Protein AF-A0A2N9NEI0-F1 (afdb_monomer)

Foldseek 3Di:
DKDWAAQPHPDQKDWDADPDDDQAFKKWKWKQWPVRDIDIDIDGNVCNGGGDMDGRPDHGIMIDMDIDTDDDPD

Solvent-accessible surface area (backbone atoms only — not comparable to full-atom values): 4352 Å² total; per-residue (Å²): 92,79,48,76,38,53,67,86,50,85,70,39,65,45,83,45,57,55,76,96,66,56,50,95,38,45,24,43,36,38,42,33,40,82,87,64,53,72,50,74,47,78,44,45,25,45,48,39,40,68,69,28,72,42,80,48,85,55,60,59,38,53,37,44,39,49,73,44,75,58,81,75,84,129

Sequence (74 aa):
MLAFRRAECSNSVLQASLRALRPDSTYQVEFISESLARTQRNLPGSRLMSDFELRLPTRGSSLLVRYQRLNVPR

Structure (mmCIF, N/CA/C/O backbone):
data_AF-A0A2N9NEI0-F1
#
_entry.id   AF-A0A2N9NEI0-F1
#
loop_
_atom_site.group_PDB
_atom_site.id
_atom_site.type_symbol
_atom_site.label_atom_id
_atom_site.label_alt_id
_atom_site.label_comp_id
_atom_site.label_asym_id
_atom_site.label_entity_id
_atom_site.label_seq_id
_atom_site.pdbx_PDB_ins_code
_atom_site.Cartn_x
_atom_site.Cartn_y
_atom_site.Cartn_z
_atom_site.occupancy
_atom_site.B_iso_or_equiv
_atom_site.auth_seq_id
_atom_site.auth_comp_id
_atom_site.auth_asym_id
_atom_site.auth_atom_id
_atom_site.pdbx_PDB_model_num
ATOM 1 N N . MET A 1 1 ? 1.417 -5.521 2.785 1.00 93.31 1 MET A N 1
ATOM 2 C CA . MET A 1 1 ? 0.681 -5.716 1.515 1.00 93.31 1 MET A CA 1
ATOM 3 C C . MET A 1 1 ? 1.642 -5.486 0.361 1.00 93.31 1 MET A C 1
ATOM 5 O O . MET A 1 1 ? 2.488 -4.606 0.475 1.00 93.31 1 MET A O 1
ATOM 9 N N . LEU A 1 2 ? 1.515 -6.255 -0.718 1.00 95.62 2 LEU A N 1
ATOM 10 C CA . LEU A 1 2 ? 2.269 -6.063 -1.957 1.00 95.62 2 LEU A CA 1
ATOM 11 C C . LEU A 1 2 ? 1.287 -5.721 -3.078 1.00 95.62 2 LEU A C 1
ATOM 13 O O . LEU A 1 2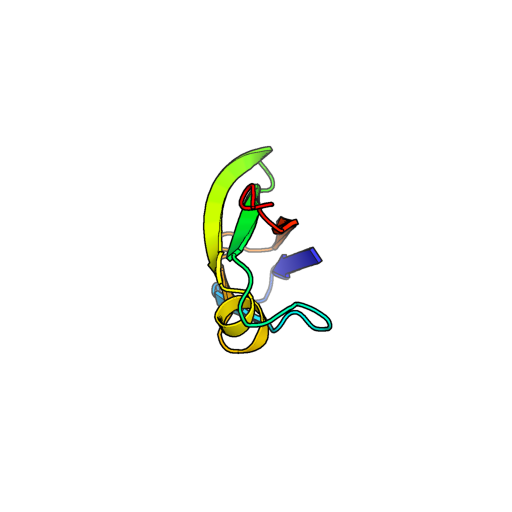 ? 0.277 -6.408 -3.226 1.00 95.62 2 LEU A O 1
ATOM 17 N N . ALA A 1 3 ? 1.572 -4.666 -3.834 1.00 95.69 3 ALA A N 1
ATOM 18 C CA . ALA A 1 3 ? 0.808 -4.284 -5.015 1.00 95.69 3 ALA A CA 1
ATOM 19 C C . ALA A 1 3 ? 1.719 -4.306 -6.242 1.00 95.69 3 ALA A C 1
ATOM 21 O O . ALA A 1 3 ? 2.859 -3.854 -6.174 1.00 95.69 3 ALA A O 1
ATOM 22 N N . PHE A 1 4 ? 1.204 -4.810 -7.360 1.00 95.31 4 PHE A N 1
ATOM 23 C CA . PHE A 1 4 ? 1.948 -4.955 -8.609 1.00 95.31 4 PHE A CA 1
ATOM 24 C C . PHE A 1 4 ? 1.165 -4.306 -9.740 1.00 95.31 4 PHE A C 1
ATOM 26 O O . PHE A 1 4 ? -0.030 -4.563 -9.906 1.00 95.31 4 PHE A O 1
ATOM 33 N N . ARG A 1 5 ? 1.842 -3.498 -10.553 1.00 95.50 5 ARG A N 1
ATOM 34 C CA . ARG A 1 5 ? 1.303 -2.998 -11.812 1.00 95.50 5 ARG A CA 1
ATOM 35 C C . ARG A 1 5 ? 1.954 -3.756 -12.960 1.00 95.50 5 ARG A C 1
ATOM 37 O O . ARG A 1 5 ? 3.133 -3.569 -13.237 1.00 95.50 5 ARG A O 1
ATOM 44 N N . ARG A 1 6 ? 1.167 -4.583 -13.652 1.00 95.44 6 ARG A N 1
ATOM 45 C CA . ARG A 1 6 ? 1.598 -5.297 -14.868 1.00 95.44 6 ARG A CA 1
ATOM 46 C C . ARG A 1 6 ? 2.034 -4.313 -15.964 1.00 95.44 6 ARG A C 1
ATOM 48 O O . ARG A 1 6 ? 1.560 -3.174 -15.993 1.00 95.44 6 ARG A O 1
ATOM 55 N N . ALA A 1 7 ? 2.923 -4.738 -16.860 1.00 95.56 7 ALA A N 1
ATOM 56 C CA . ALA A 1 7 ? 3.498 -3.883 -17.904 1.00 95.56 7 ALA A CA 1
ATOM 57 C C . ALA A 1 7 ? 2.438 -3.350 -18.889 1.00 95.56 7 ALA A C 1
ATOM 59 O O . ALA A 1 7 ? 2.504 -2.212 -19.346 1.00 95.56 7 ALA A O 1
ATOM 60 N N . GLU A 1 8 ? 1.419 -4.154 -19.155 1.00 95.38 8 GLU A N 1
ATOM 61 C CA . GLU A 1 8 ? 0.285 -3.881 -20.033 1.00 95.38 8 GLU A CA 1
ATOM 62 C C . GLU A 1 8 ? -0.842 -3.079 -19.355 1.00 95.38 8 GLU A C 1
ATOM 64 O O . GLU A 1 8 ? -1.788 -2.657 -20.018 1.00 95.38 8 GLU A O 1
ATOM 69 N N . CYS A 1 9 ? -0.762 -2.833 -18.041 1.00 93.75 9 CYS A N 1
ATOM 70 C CA . CYS A 1 9 ? -1.825 -2.156 -17.301 1.00 9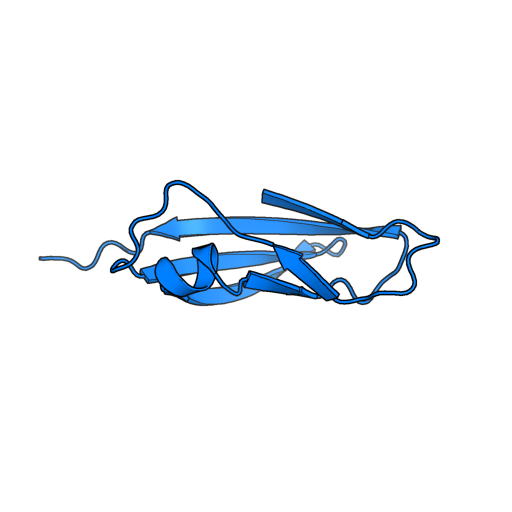3.75 9 CYS A CA 1
ATOM 71 C C . CYS A 1 9 ? -1.805 -0.634 -17.535 1.00 93.75 9 CYS A C 1
ATOM 73 O O . CYS A 1 9 ? -0.888 0.083 -17.107 1.00 93.75 9 CYS A O 1
ATOM 75 N N . SER A 1 10 ? -2.854 -0.113 -18.173 1.00 93.31 10 SER A N 1
ATOM 76 C CA . SER A 1 10 ? -3.033 1.320 -18.439 1.00 93.31 10 SER A CA 1
ATOM 77 C C . SER A 1 10 ? -3.290 2.138 -17.169 1.00 93.31 10 SER A C 1
ATOM 79 O O . SER A 1 10 ? -2.806 3.266 -17.073 1.00 93.31 10 SER A O 1
ATOM 81 N N . ASN A 1 11 ? -3.954 1.556 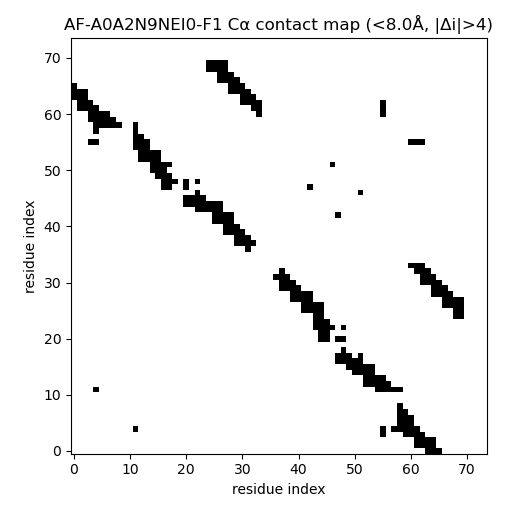-16.169 1.00 93.25 11 ASN A N 1
ATOM 82 C CA . ASN A 1 11 ? -4.322 2.235 -14.927 1.00 93.25 11 ASN A CA 1
ATOM 83 C C . ASN A 1 11 ? -3.126 2.372 -13.975 1.00 93.25 11 ASN A C 1
ATOM 85 O O . ASN A 1 11 ? -2.454 1.394 -13.650 1.00 93.25 11 ASN A O 1
ATOM 89 N N . SER A 1 12 ? -2.866 3.596 -13.513 1.00 93.44 12 SER A N 1
ATOM 90 C CA . SER A 1 12 ? -1.811 3.919 -12.537 1.00 93.44 12 SER A CA 1
ATOM 91 C C . SER A 1 12 ? -2.305 3.950 -11.090 1.00 93.44 12 SER A C 1
ATOM 93 O O . SER A 1 12 ? -1.502 4.117 -10.168 1.00 93.44 12 SER A O 1
ATOM 95 N N . VAL A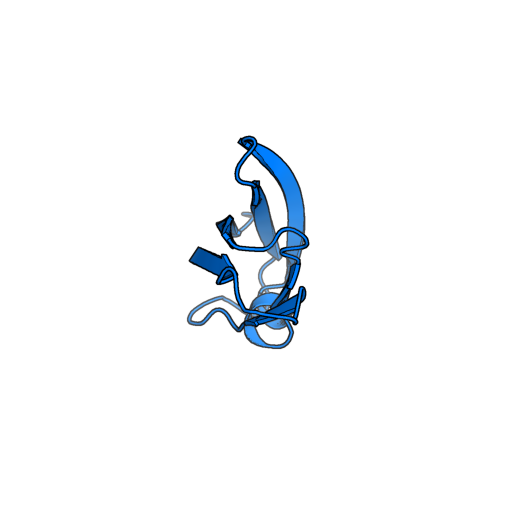 1 13 ? -3.614 3.798 -10.890 1.00 94.56 13 VAL A N 1
ATOM 96 C CA . VAL A 1 13 ? -4.272 3.792 -9.585 1.00 94.56 13 VAL A CA 1
ATOM 97 C C . VAL A 1 13 ? -4.911 2.428 -9.368 1.00 94.56 13 VAL A C 1
ATOM 99 O O . VAL A 1 13 ? -5.594 1.908 -10.249 1.00 94.56 13 VAL A O 1
ATOM 102 N N . LEU A 1 14 ? -4.678 1.864 -8.188 1.00 92.12 14 LEU A N 1
ATOM 103 C CA . LEU A 1 14 ? -5.341 0.668 -7.695 1.00 92.12 14 LEU A CA 1
ATOM 104 C C . LEU A 1 14 ? -6.116 1.040 -6.433 1.00 92.12 14 LEU A C 1
ATOM 106 O O . LEU A 1 14 ? -5.526 1.546 -5.481 1.00 92.12 14 LEU A O 1
ATOM 110 N N . GLN A 1 15 ? -7.415 0.760 -6.416 1.00 93.44 15 GLN A N 1
ATOM 111 C CA . GLN A 1 15 ? -8.205 0.812 -5.193 1.00 93.44 15 GLN A CA 1
ATOM 112 C C . GLN A 1 15 ? -8.178 -0.571 -4.542 1.00 93.44 15 GLN A C 1
ATOM 114 O O . GLN A 1 15 ? -8.512 -1.573 -5.175 1.00 93.44 15 GLN A O 1
ATOM 119 N N . ALA A 1 16 ? -7.733 -0.625 -3.292 1.00 91.69 16 ALA A N 1
ATOM 120 C CA . ALA A 1 16 ? -7.696 -1.838 -2.493 1.00 91.69 16 ALA A CA 1
ATOM 121 C C . ALA A 1 16 ? -8.315 -1.570 -1.119 1.00 91.69 16 ALA A C 1
ATOM 123 O O . ALA A 1 16 ? -8.400 -0.432 -0.676 1.00 91.69 16 ALA A O 1
ATOM 124 N N . SER A 1 17 ? -8.717 -2.633 -0.432 1.00 93.75 17 SER A N 1
ATOM 125 C CA . SER A 1 17 ? -9.256 -2.558 0.925 1.00 93.75 17 SER A CA 1
ATOM 126 C C . SER A 1 17 ? -8.502 -3.531 1.811 1.00 93.75 17 SER A C 1
ATOM 128 O O . SER A 1 17 ? -8.452 -4.732 1.531 1.00 93.75 17 SER A O 1
ATOM 130 N N . LEU A 1 18 ? -7.922 -3.026 2.897 1.00 95.38 18 LEU A N 1
ATOM 131 C CA . LEU A 1 18 ? -7.376 -3.878 3.944 1.00 95.38 18 LEU A CA 1
ATOM 132 C C . LEU A 1 18 ? -8.523 -4.453 4.780 1.00 95.38 18 LEU A C 1
ATOM 134 O O . LEU A 1 18 ? -9.563 -3.827 4.963 1.00 95.38 18 LEU A O 1
ATOM 138 N N . ARG A 1 19 ? -8.339 -5.666 5.296 1.00 94.69 19 ARG A N 1
ATOM 139 C CA . ARG A 1 19 ? -9.304 -6.329 6.184 1.00 94.69 19 ARG A CA 1
ATOM 140 C C . ARG A 1 19 ? -8.688 -6.524 7.565 1.00 94.69 19 ARG A C 1
ATOM 142 O O . ARG A 1 19 ? -7.471 -6.445 7.717 1.00 94.69 19 ARG A O 1
ATOM 149 N N . ALA A 1 20 ? -9.538 -6.792 8.556 1.00 95.06 20 ALA A N 1
ATOM 150 C CA . ALA A 1 20 ? -9.136 -7.066 9.939 1.00 95.06 20 ALA A CA 1
ATOM 151 C C . ALA A 1 20 ? -8.328 -5.934 10.615 1.00 95.06 20 ALA A C 1
ATOM 153 O O . ALA A 1 20 ? -7.483 -6.186 11.474 1.00 95.06 20 ALA A O 1
ATOM 154 N N . LEU A 1 21 ? -8.597 -4.675 10.251 1.00 96.31 21 LEU A N 1
ATOM 155 C CA . LEU A 1 21 ? -8.099 -3.504 10.976 1.00 96.31 21 LEU A CA 1
ATOM 156 C C . LEU A 1 21 ? -9.131 -3.036 12.007 1.00 96.31 21 LEU A C 1
ATOM 158 O O . LEU A 1 21 ? -10.318 -3.338 11.897 1.00 96.31 21 LEU A O 1
ATOM 162 N N . ARG A 1 22 ? -8.681 -2.275 13.010 1.00 96.50 22 ARG A N 1
ATOM 163 C CA . ARG A 1 22 ? -9.594 -1.559 13.910 1.00 96.50 22 ARG A CA 1
ATOM 164 C C . ARG A 1 22 ? -9.982 -0.229 13.255 1.00 96.50 22 ARG A C 1
ATOM 166 O O . ARG A 1 22 ? -9.071 0.563 13.007 1.00 96.50 22 ARG A O 1
ATOM 173 N N . PRO A 1 23 ? -11.274 0.038 12.990 1.00 95.50 23 PRO A N 1
ATOM 174 C CA . PRO A 1 23 ? -11.692 1.216 12.228 1.00 95.50 23 PRO A CA 1
ATOM 175 C C . PRO A 1 23 ? -11.325 2.534 12.922 1.00 95.50 23 PRO A C 1
ATOM 177 O O . PRO A 1 23 ? -10.841 3.448 12.258 1.00 95.50 23 PRO A O 1
ATOM 180 N N . ASP A 1 24 ? -11.446 2.583 14.251 1.00 95.50 24 ASP A N 1
ATOM 181 C CA . ASP A 1 24 ? -11.220 3.793 15.059 1.00 95.50 24 ASP A CA 1
ATOM 182 C C . ASP A 1 24 ? -9.746 4.020 15.432 1.00 95.50 24 ASP A C 1
ATOM 184 O O . ASP A 1 24 ? -9.408 4.928 16.185 1.00 95.50 24 ASP A O 1
ATOM 188 N N . SER A 1 25 ? -8.840 3.161 14.958 1.00 96.94 25 SER A N 1
ATOM 189 C CA . SER A 1 25 ? -7.407 3.294 15.223 1.00 96.94 25 SER A CA 1
ATOM 190 C C . SER A 1 25 ? -6.688 4.001 14.081 1.00 96.94 25 SER A C 1
ATOM 192 O O . SER A 1 25 ? -6.992 3.780 12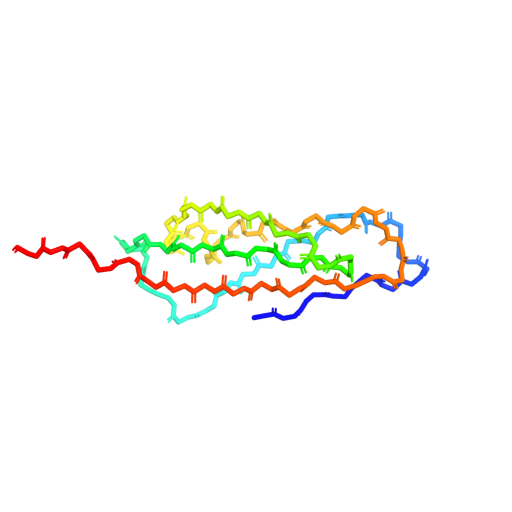.910 1.00 96.94 25 SER A O 1
ATOM 194 N N . THR A 1 26 ? -5.665 4.784 14.413 1.00 97.50 26 THR A N 1
ATOM 195 C CA . THR A 1 26 ? -4.759 5.371 13.420 1.00 97.50 26 THR A CA 1
ATOM 196 C C . THR A 1 26 ? -3.600 4.425 13.139 1.00 97.50 26 THR A C 1
ATOM 198 O O . THR A 1 26 ? -2.993 3.861 14.052 1.00 97.50 26 THR A O 1
ATOM 201 N N . TYR A 1 27 ? -3.270 4.271 11.865 1.00 97.50 27 TYR A N 1
ATOM 202 C CA . TYR A 1 27 ? -2.155 3.472 11.388 1.00 97.50 27 TYR A CA 1
ATOM 203 C C . TYR A 1 27 ? -1.126 4.375 10.728 1.00 97.50 27 TYR A C 1
ATOM 205 O O . TYR A 1 27 ? -1.464 5.222 9.906 1.00 97.50 27 TYR A O 1
ATOM 213 N N . GLN A 1 28 ? 0.138 4.162 11.060 1.00 97.81 28 GLN A N 1
ATOM 214 C CA . GLN A 1 28 ? 1.243 4.674 10.272 1.00 97.81 28 GLN A CA 1
ATOM 215 C C . GLN A 1 28 ? 1.443 3.737 9.087 1.00 97.81 28 GLN A C 1
ATOM 217 O O . GLN A 1 28 ? 1.625 2.534 9.275 1.00 97.81 28 GLN A O 1
ATOM 222 N N . VAL A 1 29 ? 1.387 4.288 7.883 1.00 97.56 29 VAL A N 1
ATOM 223 C CA . VAL A 1 29 ? 1.476 3.560 6.620 1.00 97.56 29 VAL A CA 1
ATOM 224 C C . VAL A 1 29 ? 2.701 4.046 5.867 1.00 97.56 29 VAL A C 1
ATOM 226 O O . VAL A 1 29 ? 2.824 5.236 5.585 1.00 97.56 29 VAL A O 1
ATOM 229 N N . GLU A 1 30 ? 3.597 3.121 5.553 1.00 98.06 30 GLU A N 1
ATOM 230 C CA . GLU A 1 30 ? 4.817 3.349 4.789 1.00 98.06 30 GLU A CA 1
ATOM 231 C C . GLU A 1 30 ? 4.666 2.728 3.395 1.00 98.06 30 GLU A C 1
ATOM 233 O O . GLU A 1 30 ? 4.29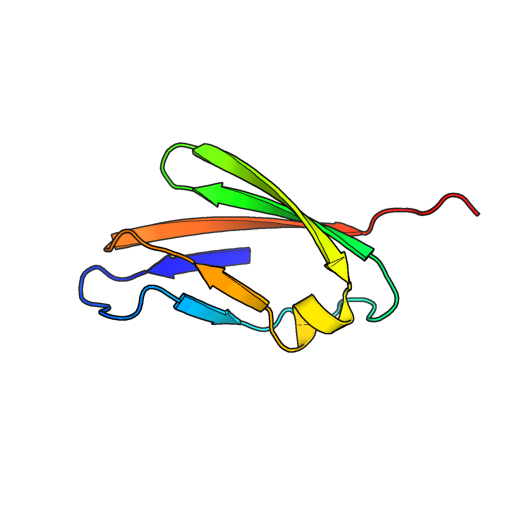6 1.559 3.256 1.00 98.06 30 GLU A O 1
ATOM 238 N N . PHE A 1 31 ? 4.960 3.521 2.369 1.00 97.06 31 PHE A N 1
ATOM 239 C CA . PHE A 1 31 ? 4.964 3.129 0.965 1.00 97.06 31 PHE A CA 1
ATOM 240 C C . PHE A 1 31 ? 6.408 3.070 0.480 1.00 97.06 31 PHE A C 1
ATOM 242 O O . PHE A 1 31 ? 7.110 4.081 0.530 1.00 97.06 31 PHE A O 1
ATOM 249 N N . ILE A 1 32 ? 6.835 1.905 0.001 1.00 97.50 32 ILE A N 1
ATOM 250 C CA . ILE A 1 32 ? 8.198 1.632 -0.451 1.00 97.50 32 ILE A CA 1
ATOM 251 C C . ILE A 1 32 ? 8.131 1.251 -1.928 1.00 97.50 32 ILE A C 1
ATOM 253 O O . ILE A 1 32 ? 7.553 0.224 -2.289 1.00 97.50 32 ILE A O 1
ATOM 257 N N . SER A 1 33 ? 8.686 2.114 -2.772 1.00 95.06 33 SER A N 1
ATOM 258 C CA . SER A 1 33 ? 8.756 1.905 -4.223 1.00 95.06 33 SER A CA 1
ATOM 259 C C . SER A 1 33 ? 9.930 1.004 -4.631 1.00 95.06 33 SER A C 1
ATOM 261 O O . SER A 1 33 ? 10.794 0.697 -3.812 1.00 95.06 33 SER A O 1
ATOM 263 N N . GLU A 1 34 ? 9.989 0.636 -5.913 1.00 92.06 34 GLU A N 1
ATOM 264 C CA . GLU A 1 34 ? 11.102 -0.118 -6.519 1.00 92.06 34 GLU A CA 1
ATOM 265 C C . GLU A 1 34 ? 12.481 0.512 -6.280 1.00 92.06 34 GLU A C 1
ATOM 267 O O . GLU A 1 34 ? 13.449 -0.191 -6.012 1.00 92.06 34 GLU A O 1
ATOM 272 N N . SER A 1 35 ? 12.584 1.846 -6.312 1.00 93.19 35 SER A N 1
ATOM 273 C CA . SER A 1 35 ? 13.845 2.552 -6.035 1.00 93.19 35 SER A CA 1
ATOM 274 C C . SER A 1 35 ? 14.193 2.605 -4.544 1.00 93.19 35 SER A C 1
ATOM 276 O O . SER A 1 35 ? 15.103 3.328 -4.145 1.00 93.19 35 SER A O 1
ATOM 278 N N . LEU A 1 36 ? 13.435 1.894 -3.704 1.00 92.75 36 LEU A N 1
ATOM 279 C CA . LEU A 1 36 ? 13.480 1.941 -2.244 1.00 92.75 36 LEU A CA 1
ATOM 280 C C . LEU A 1 36 ? 13.166 3.322 -1.653 1.00 92.75 36 LEU A C 1
ATOM 282 O O . LEU A 1 36 ? 13.311 3.512 -0.442 1.00 92.75 36 LEU A O 1
ATOM 286 N N . ALA A 1 37 ? 12.677 4.268 -2.464 1.00 94.88 37 ALA A N 1
ATOM 287 C CA . ALA A 1 37 ? 12.166 5.535 -1.964 1.00 94.88 37 ALA A CA 1
ATOM 288 C C . ALA A 1 37 ? 10.939 5.279 -1.083 1.00 94.88 37 ALA A C 1
ATOM 290 O O . ALA A 1 37 ? 10.031 4.527 -1.467 1.00 94.88 37 ALA A O 1
ATOM 291 N N . ARG A 1 38 ? 10.936 5.908 0.097 1.00 96.75 38 ARG A N 1
ATOM 292 C CA . ARG A 1 38 ? 9.936 5.703 1.146 1.00 96.75 38 ARG A CA 1
ATOM 293 C C . ARG A 1 38 ? 9.129 6.967 1.370 1.00 96.75 38 ARG A C 1
ATOM 295 O O . ARG A 1 38 ? 9.684 8.057 1.465 1.00 96.75 38 ARG A O 1
ATOM 302 N N . THR A 1 39 ? 7.821 6.811 1.505 1.00 96.81 39 THR A N 1
ATOM 303 C CA . THR A 1 39 ? 6.941 7.878 1.991 1.00 96.81 39 THR A CA 1
ATOM 304 C C . THR A 1 39 ? 6.038 7.330 3.076 1.00 96.81 39 THR A C 1
ATOM 306 O O . THR A 1 39 ? 5.707 6.146 3.070 1.00 96.81 39 THR A O 1
ATOM 309 N N . GLN A 1 40 ? 5.639 8.181 4.015 1.00 96.94 40 GLN A N 1
ATOM 310 C CA . GLN A 1 40 ? 4.863 7.753 5.168 1.00 96.94 40 GLN A CA 1
ATOM 311 C C . GLN A 1 40 ? 3.682 8.682 5.415 1.00 96.94 40 GLN A C 1
ATOM 313 O O . GLN A 1 40 ? 3.789 9.896 5.238 1.00 96.94 40 GLN A O 1
ATOM 318 N N . ARG A 1 41 ? 2.548 8.109 5.825 1.00 96.44 41 ARG A N 1
ATOM 319 C CA . ARG A 1 41 ? 1.331 8.843 6.188 1.00 96.44 41 ARG A CA 1
ATOM 320 C C . ARG A 1 41 ? 0.619 8.156 7.341 1.00 96.44 41 ARG A C 1
ATOM 322 O O . ARG A 1 41 ? 0.639 6.934 7.437 1.00 96.44 41 ARG A O 1
ATOM 329 N N . ASN A 1 42 ? -0.060 8.936 8.171 1.00 97.06 42 ASN A N 1
ATOM 330 C CA . ASN A 1 42 ? -0.971 8.397 9.173 1.00 97.06 42 ASN A CA 1
ATOM 331 C C . ASN A 1 42 ? -2.382 8.363 8.585 1.00 97.06 42 ASN A C 1
ATOM 333 O O . ASN A 1 42 ? -2.873 9.385 8.108 1.00 97.06 42 ASN A O 1
ATOM 337 N N . LEU A 1 43 ? -3.017 7.193 8.589 1.00 96.44 43 LEU A N 1
ATOM 338 C CA . LEU A 1 43 ? -4.345 6.971 8.023 1.00 96.44 43 LEU A CA 1
ATOM 339 C C . LEU A 1 43 ? -5.236 6.243 9.039 1.00 96.44 43 LEU A C 1
ATOM 341 O O . LEU A 1 43 ? -4.753 5.341 9.728 1.00 96.44 43 LEU A O 1
ATOM 345 N N . PRO A 1 44 ? -6.526 6.603 9.152 1.00 96.56 44 PRO A N 1
ATOM 346 C CA . PRO A 1 44 ? -7.454 5.871 10.002 1.00 96.56 44 PRO A CA 1
ATOM 347 C C . PRO A 1 44 ? -7.737 4.485 9.414 1.00 96.56 44 PRO A C 1
ATOM 349 O O . PR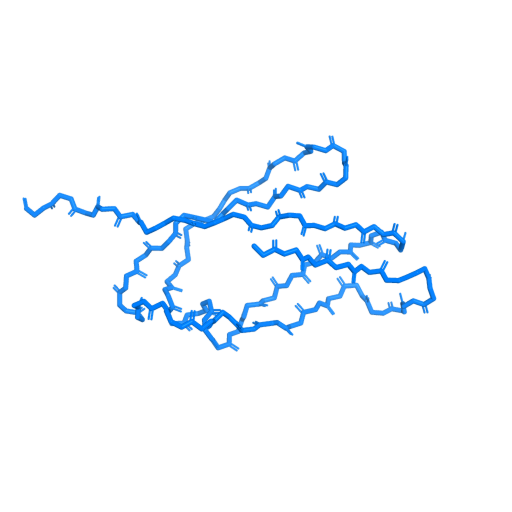O A 1 44 ? -7.769 4.306 8.192 1.00 96.56 44 PRO A O 1
ATOM 352 N N . GLY A 1 45 ? -7.966 3.506 10.289 1.00 97.06 45 GLY A N 1
ATOM 353 C CA . GLY A 1 45 ? -8.275 2.132 9.904 1.00 97.06 45 GLY A CA 1
ATOM 354 C C . GLY A 1 45 ? -9.507 2.049 9.007 1.00 97.06 45 GLY A C 1
ATOM 355 O O . GLY A 1 45 ? -9.478 1.328 8.018 1.00 97.06 45 GLY A O 1
ATOM 356 N N . SER A 1 46 ? -10.538 2.855 9.279 1.00 97.06 46 SER A N 1
ATOM 357 C CA . SER A 1 46 ? -11.740 2.954 8.441 1.00 97.06 46 SER A CA 1
ATOM 358 C C . SER A 1 46 ? -11.413 3.278 6.979 1.00 97.06 46 SER A C 1
ATOM 360 O O . SER A 1 46 ? -11.843 2.560 6.081 1.00 97.06 46 SER A O 1
ATOM 362 N N . ARG A 1 47 ? -10.557 4.277 6.733 1.00 96.19 47 ARG A N 1
ATOM 363 C CA . ARG A 1 47 ? -10.130 4.657 5.377 1.00 96.19 47 ARG A CA 1
ATOM 364 C C . ARG A 1 47 ? -9.292 3.578 4.703 1.00 96.19 47 ARG A C 1
ATOM 366 O O . ARG A 1 47 ? -9.413 3.377 3.501 1.00 96.19 47 ARG A O 1
ATOM 373 N N . LEU A 1 48 ? -8.453 2.876 5.467 1.00 96.88 48 LEU A N 1
ATOM 374 C CA . LEU A 1 48 ? -7.684 1.741 4.951 1.00 96.88 48 LEU A CA 1
ATOM 375 C C . LEU A 1 48 ? -8.571 0.557 4.540 1.00 96.88 48 LEU A C 1
ATOM 377 O O . LEU A 1 48 ? -8.154 -0.267 3.725 1.00 96.88 48 LEU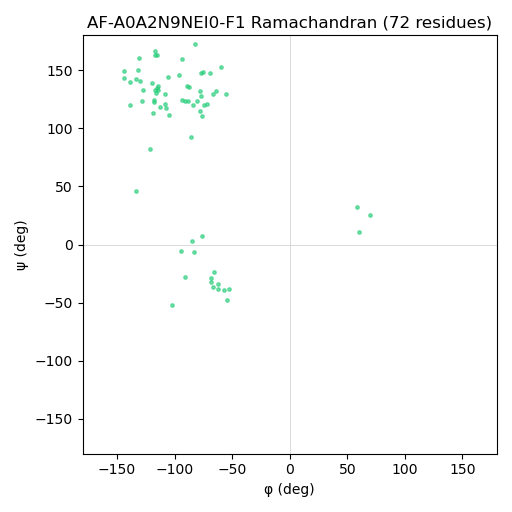 A O 1
ATOM 381 N N . MET A 1 49 ? -9.774 0.467 5.106 1.00 96.94 49 MET A N 1
ATOM 382 C CA . MET A 1 49 ? -10.748 -0.584 4.825 1.00 96.94 49 MET A CA 1
ATOM 383 C C . MET A 1 49 ? -11.719 -0.222 3.690 1.00 96.94 49 MET A C 1
ATOM 385 O O . MET A 1 49 ? -12.183 -1.135 3.012 1.00 96.94 49 MET A O 1
ATOM 389 N N . SER A 1 50 ? -12.019 1.059 3.447 1.00 93.88 50 SER A N 1
ATOM 390 C CA . SER A 1 50 ? -12.979 1.485 2.411 1.00 93.88 50 SER A CA 1
ATOM 391 C C . SER A 1 50 ? -12.325 2.011 1.128 1.00 93.88 50 SER A C 1
ATOM 393 O O . SER A 1 50 ? -12.628 1.526 0.042 1.00 93.88 50 SER A O 1
ATOM 395 N N . ASP A 1 51 ? -11.397 2.964 1.249 1.00 88.94 51 ASP A N 1
ATOM 396 C CA . ASP A 1 51 ? -10.976 3.840 0.146 1.00 88.94 51 ASP A CA 1
ATOM 397 C C . ASP A 1 51 ? -9.451 3.952 0.068 1.00 88.94 51 ASP A C 1
ATOM 399 O O . ASP A 1 51 ? -8.874 5.045 -0.022 1.00 88.94 51 ASP A O 1
ATOM 403 N N . PHE A 1 52 ? -8.762 2.812 0.164 1.00 95.12 52 PHE A N 1
ATOM 404 C CA . PHE A 1 52 ? -7.309 2.809 0.146 1.00 95.12 52 PHE A CA 1
ATOM 405 C C . PHE A 1 52 ? -6.767 2.793 -1.285 1.00 95.12 52 PHE A C 1
ATOM 407 O O . PHE A 1 52 ? -6.563 1.748 -1.904 1.00 95.12 52 PHE A O 1
ATOM 414 N N . GLU A 1 53 ? -6.524 3.994 -1.808 1.00 94.62 53 GLU A N 1
ATOM 415 C CA . GLU A 1 53 ? -5.873 4.187 -3.101 1.00 94.62 53 GLU A CA 1
ATOM 416 C C . GLU A 1 53 ? -4.355 3.994 -3.023 1.00 94.62 53 GLU A C 1
ATOM 418 O O . GLU A 1 53 ? -3.655 4.611 -2.213 1.00 94.62 53 GLU A O 1
ATOM 423 N N . LEU A 1 54 ? -3.831 3.211 -3.959 1.00 94.19 54 LEU A N 1
ATOM 424 C CA . LEU A 1 54 ? -2.410 3.028 -4.208 1.00 94.19 54 LEU A CA 1
ATOM 425 C C . LEU A 1 54 ? -2.067 3.584 -5.583 1.00 94.19 54 LEU A C 1
ATOM 427 O O . LEU A 1 54 ? -2.729 3.279 -6.575 1.00 94.19 54 LEU A O 1
ATOM 431 N N . ARG A 1 55 ? -0.997 4.374 -5.653 1.00 93.69 55 ARG A N 1
ATOM 432 C CA . ARG A 1 55 ? -0.510 4.955 -6.907 1.00 93.69 55 ARG A CA 1
ATOM 433 C C . ARG A 1 55 ? 0.778 4.260 -7.318 1.00 93.69 55 ARG A C 1
ATOM 435 O O . ARG A 1 55 ? 1.773 4.329 -6.605 1.00 93.69 55 ARG A O 1
ATOM 442 N N . LEU A 1 56 ? 0.740 3.606 -8.474 1.00 94.31 56 LEU A N 1
ATOM 443 C CA . LEU A 1 56 ? 1.869 2.932 -9.108 1.00 94.31 56 LEU A CA 1
ATOM 444 C C . LEU A 1 56 ? 2.066 3.565 -10.496 1.00 94.31 56 LEU A C 1
ATOM 446 O O . LEU A 1 56 ? 1.527 3.066 -11.487 1.00 94.31 56 LEU A O 1
ATOM 450 N N . PRO A 1 57 ? 2.761 4.716 -10.594 1.00 92.62 57 PRO A N 1
ATOM 451 C CA . PRO A 1 57 ? 2.847 5.486 -11.839 1.00 92.62 57 PRO A CA 1
ATOM 452 C C . PRO A 1 57 ? 3.646 4.772 -12.936 1.00 92.62 57 PRO A C 1
ATOM 454 O O . PRO A 1 57 ? 3.337 4.933 -14.118 1.00 92.62 57 PRO A O 1
ATOM 457 N N . THR A 1 58 ? 4.607 3.935 -12.553 1.00 94.50 58 THR A N 1
ATOM 458 C CA . THR A 1 58 ? 5.460 3.168 -13.466 1.00 94.50 58 THR A CA 1
ATOM 459 C C . THR A 1 58 ? 4.794 1.839 -13.828 1.00 94.50 58 THR A C 1
ATOM 461 O O . THR A 1 58 ? 4.224 1.168 -12.975 1.00 94.50 58 THR A O 1
ATOM 464 N N . ARG A 1 59 ? 4.817 1.456 -15.108 1.00 95.44 59 ARG A N 1
ATOM 465 C CA . ARG A 1 59 ? 4.349 0.134 -15.563 1.00 95.44 59 ARG A CA 1
ATOM 466 C C . ARG 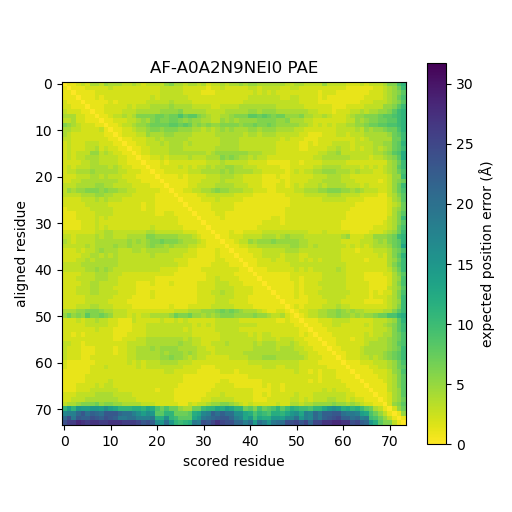A 1 59 ? 5.401 -0.928 -15.245 1.00 95.44 59 ARG A C 1
ATOM 468 O O . ARG A 1 59 ? 6.588 -0.634 -15.309 1.00 95.44 59 ARG A O 1
ATOM 475 N N . GLY A 1 60 ? 4.972 -2.153 -14.949 1.00 95.38 60 GLY A N 1
ATOM 476 C CA . GLY A 1 60 ? 5.894 -3.245 -14.617 1.00 95.38 60 GLY A CA 1
ATOM 477 C C . GLY A 1 60 ? 6.599 -3.066 -13.270 1.00 95.38 60 GLY A C 1
ATOM 478 O O . GLY A 1 60 ? 7.699 -3.574 -13.099 1.00 95.38 60 GLY A O 1
ATOM 479 N N . SER A 1 61 ? 6.001 -2.323 -12.334 1.00 95.56 61 SER A N 1
ATOM 480 C CA . SER A 1 61 ? 6.591 -2.030 -11.024 1.00 95.56 61 SER A CA 1
ATOM 481 C C . SER A 1 61 ? 5.758 -2.600 -9.881 1.00 95.56 61 SER A C 1
ATOM 483 O O . SER A 1 61 ? 4.564 -2.877 -10.033 1.00 95.56 61 SER A O 1
ATOM 485 N N . SER A 1 62 ? 6.361 -2.690 -8.701 1.00 95.88 62 SER A N 1
ATOM 486 C CA . SER A 1 62 ? 5.687 -3.027 -7.455 1.00 95.88 62 SER A CA 1
ATOM 487 C C . SER A 1 62 ? 5.739 -1.893 -6.430 1.00 95.88 62 SER A C 1
ATOM 489 O O . SER A 1 62 ? 6.442 -0.888 -6.573 1.00 95.88 62 SER A O 1
ATOM 491 N N . LEU A 1 63 ? 4.905 -2.043 -5.408 1.00 96.94 63 LEU A N 1
ATOM 492 C CA . LEU A 1 63 ? 4.840 -1.181 -4.244 1.00 96.94 63 LEU A CA 1
ATOM 493 C C . LEU A 1 63 ? 4.663 -2.057 -3.004 1.00 96.94 63 LEU A C 1
ATOM 495 O O . LEU A 1 63 ? 3.661 -2.772 -2.872 1.00 96.94 63 LEU A O 1
ATOM 499 N N . LEU A 1 64 ? 5.615 -1.978 -2.076 1.00 97.38 64 LEU A N 1
ATOM 500 C CA . LEU A 1 64 ? 5.480 -2.570 -0.752 1.00 97.38 64 LEU A CA 1
ATOM 501 C C . LEU A 1 64 ? 4.821 -1.552 0.176 1.00 97.38 64 LEU A C 1
ATOM 503 O O . LEU A 1 64 ? 5.320 -0.448 0.378 1.00 97.38 64 LEU A O 1
ATOM 507 N N . VAL A 1 65 ? 3.703 -1.955 0.772 1.00 97.12 65 VAL A N 1
ATOM 508 C CA . VAL A 1 65 ? 3.002 -1.166 1.781 1.00 97.12 65 VAL A CA 1
ATOM 509 C C . VAL A 1 65 ? 3.103 -1.869 3.124 1.00 97.12 65 VAL A C 1
ATOM 511 O O . VAL A 1 65 ? 2.599 -2.989 3.298 1.00 97.12 65 VAL A O 1
ATOM 514 N N . ARG A 1 66 ? 3.731 -1.193 4.083 1.00 97.44 66 ARG A N 1
ATOM 515 C CA . ARG A 1 66 ? 3.798 -1.603 5.487 1.00 97.44 66 ARG A CA 1
ATOM 516 C C . ARG A 1 66 ? 2.871 -0.714 6.296 1.00 97.44 66 ARG A C 1
ATOM 518 O O . ARG A 1 66 ? 2.727 0.467 6.003 1.00 97.44 66 ARG A O 1
ATOM 525 N N . TYR A 1 67 ? 2.235 -1.278 7.309 1.00 96.94 67 TYR A N 1
ATOM 526 C CA . TYR A 1 67 ? 1.388 -0.510 8.206 1.00 96.94 67 TYR A CA 1
ATOM 527 C C . TYR A 1 67 ? 1.502 -1.039 9.625 1.00 96.94 67 TYR A C 1
ATOM 529 O O . TYR A 1 67 ? 1.604 -2.246 9.844 1.00 96.94 67 TYR A O 1
ATOM 537 N N . GLN A 1 68 ? 1.467 -0.124 10.584 1.00 96.81 68 GLN A N 1
ATOM 538 C CA . GLN A 1 68 ? 1.443 -0.444 12.003 1.00 96.81 68 GLN A CA 1
ATOM 539 C C . GLN A 1 68 ? 0.466 0.472 12.724 1.00 96.81 68 GLN A C 1
ATOM 541 O O . GLN A 1 68 ? 0.369 1.661 12.416 1.00 96.81 68 GLN A O 1
ATOM 546 N N . ARG A 1 69 ? -0.286 -0.086 13.674 1.00 97.00 69 ARG A N 1
ATOM 547 C CA . ARG A 1 69 ? -1.182 0.716 14.505 1.00 97.00 69 ARG A CA 1
ATOM 548 C C . ARG A 1 69 ? -0.333 1.627 15.386 1.00 97.00 69 ARG A C 1
ATOM 550 O O . ARG A 1 69 ? 0.561 1.143 16.075 1.00 97.00 69 ARG A O 1
ATOM 557 N N . LEU A 1 70 ? -0.637 2.919 15.397 1.00 95.31 70 LEU A N 1
ATOM 558 C CA . LEU A 1 70 ? -0.041 3.834 16.357 1.00 95.31 70 LEU A CA 1
ATOM 559 C C . LEU A 1 70 ? -0.643 3.543 17.731 1.00 95.31 70 LEU A C 1
ATOM 561 O O . LEU A 1 70 ? -1.861 3.595 17.910 1.00 95.31 70 LEU A O 1
ATOM 565 N N . ASN A 1 71 ? 0.201 3.202 18.699 1.00 83.81 71 ASN A N 1
ATOM 566 C CA . ASN A 1 71 ? -0.231 3.181 20.087 1.00 83.81 71 ASN A CA 1
ATOM 567 C C . ASN A 1 71 ? -0.307 4.631 20.558 1.00 83.81 71 ASN A C 1
ATOM 569 O O . ASN A 1 71 ? 0.718 5.294 20.690 1.00 83.81 71 ASN A O 1
ATOM 573 N N . VAL A 1 72 ? -1.522 5.115 20.795 1.00 66.94 72 VAL A N 1
ATOM 574 C CA . VAL A 1 72 ? -1.711 6.309 21.615 1.00 66.94 72 VAL A CA 1
ATOM 575 C C . VAL A 1 72 ? -1.468 5.860 23.059 1.00 66.94 72 VAL A C 1
ATOM 577 O O . VAL A 1 72 ? -2.138 4.914 23.493 1.00 66.94 72 VAL A O 1
ATOM 580 N N . PRO A 1 73 ? -0.488 6.433 23.780 1.00 56.03 73 PRO A N 1
ATOM 581 C CA . PRO A 1 73 ? -0.359 6.190 25.211 1.00 56.03 73 PRO A CA 1
ATOM 582 C C . PRO A 1 73 ? -1.691 6.559 25.873 1.00 56.03 73 PRO A C 1
ATOM 584 O O . PRO A 1 73 ? -2.249 7.610 25.560 1.00 56.03 73 PRO A O 1
ATOM 587 N N . ARG A 1 74 ? -2.230 5.655 26.696 1.00 51.22 74 ARG A N 1
ATOM 588 C CA . ARG A 1 74 ? -3.402 5.947 27.529 1.00 51.22 74 ARG A CA 1
ATOM 589 C C . ARG A 1 74 ? -3.035 6.918 28.636 1.00 51.22 74 ARG A C 1
ATOM 591 O O . ARG A 1 74 ? -1.902 6.781 29.148 1.00 51.22 74 ARG A O 1
#

Radius of gyration: 13.25 Å; Cα contacts (8 Å, |Δi|>4): 145; chains: 1; bounding box: 27×16×48 Å

Secondary structure (DSSP, 8-state):
-EEEE-TT----EEEE---S--TTSEEEEEEEETT--EEEEEEEHHHHHH-EEEE--STTEEEEEEEEE-----

Mean predicted aligned error: 3.42 Å

Nearest PDB structures (foldseek):
  8k1a-assembly1_C  TM=7.328E-01  e=3.021E-02  Blautia pseudococcoides
  4lpv-assembly1_A  TM=6.566E-01  e=2.983E-01  synthetic construct
  7q1y-assembly2_B  TM=4.997E-01  e=2.242E+00  Homo sapiens
  7q61-assembly1_A  TM=5.334E-01  e=3.110E+00  Homo sapiens
  3t1w-assembly1_A-2  TM=4.665E-01  e=2.242E+00  Homo sapiens

pLDDT: mean 93.73, std 7.76, range [51.22, 98.06]